Protein AF-A0A7C3SDY1-F1 (afdb_monomer)

Nearest PDB structures (foldseek):
  6p4o-assembly2_D  TM=5.347E-01  e=3.662E+00  Sulfurisphaera tokodaii str. 7
  9fq0-assembly1_D  TM=2.284E-01  e=7.510E-01  Homo sapiens
  4b9q-assembly4_D  TM=3.137E-01  e=2.464E+00  Escherichia coli
  5jbj-assembly1_A  TM=2.190E-01  e=9.227E+00  Gallus gallus

Radius of gyration: 14.3 Å; Cα contacts (8 Å, |Δi|>4): 110; chains: 1; bounding box: 43×29×39 Å

Foldseek 3Di:
DPPVVVLQVVQLVVVQVVQVVVQKDWPDAQDFDPPPDTLDTFGTWIARRPPRDIDGDDTDRDDPPDPCPVPVVVVCDPVNVVSSVVVVVVVVVD

Sequence (94 aa):
MNNI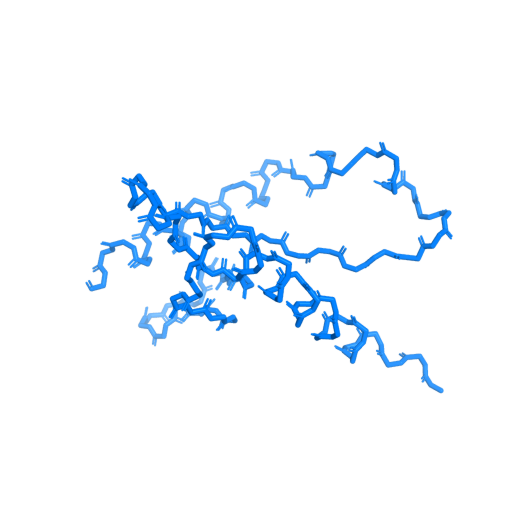SELGKTGEIIAANYLERNGYEILETNFQNKIGYRVGEIDIIAREKRTGEIAFVEVKTRQKGSWDSENPELAITRAKYKKLTRIIERYLHQ

Secondary structure (DSSP, 8-state):
---HHHHHHHHHHHHHHHHHHTTEEEEEEEEE--SSS---EEEEEEEETTT-PEEEE------TT-TTTT-GGGG--HHHHHHHHHHHHHHHT-

Solvent-accessible surface area (backbone atoms only — not comparable to full-atom values): 5731 Å² total; per-residue (Å²): 130,88,57,64,67,60,52,43,52,50,37,46,54,52,51,51,54,51,41,45,77,70,50,31,43,80,76,46,61,67,42,56,62,85,76,81,76,73,64,45,68,39,49,34,34,31,30,36,72,91,81,64,48,78,48,80,40,81,77,79,67,75,62,92,88,44,95,50,71,89,44,67,72,74,74,62,40,75,67,53,49,56,34,46,53,54,38,50,54,53,64,75,71,108

pLDDT: mean 86.93, std 11.52, range [44.03, 98.69]

Structure (mmCIF, N/CA/C/O backbone):
data_AF-A0A7C3SDY1-F1
#
_entry.id   AF-A0A7C3SDY1-F1
#
loop_
_atom_site.group_PDB
_atom_site.id
_atom_site.type_symbol
_atom_site.label_atom_id
_atom_site.label_alt_id
_atom_site.label_comp_id
_atom_site.label_asym_id
_atom_site.label_entity_id
_atom_site.label_seq_id
_atom_site.pdbx_PDB_ins_code
_atom_site.Cartn_x
_atom_site.Cartn_y
_atom_site.Cartn_z
_atom_site.occupancy
_atom_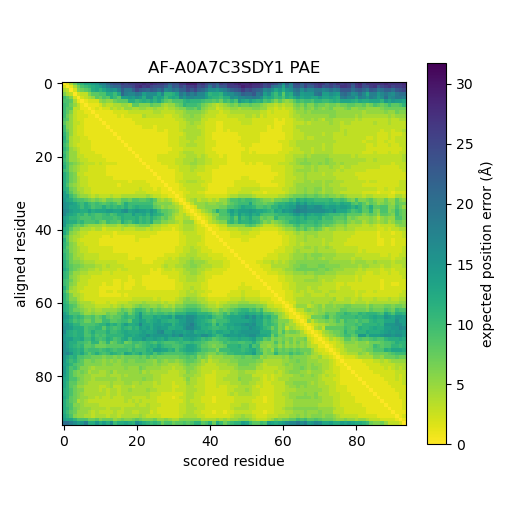site.B_iso_or_equiv
_atom_site.auth_seq_id
_atom_site.auth_comp_id
_atom_site.auth_asym_id
_atom_site.auth_atom_id
_atom_site.pdbx_PDB_model_num
ATOM 1 N N . MET A 1 1 ? 25.597 6.662 -7.385 1.00 44.03 1 MET A N 1
ATOM 2 C CA . MET A 1 1 ? 25.104 5.652 -6.423 1.00 44.03 1 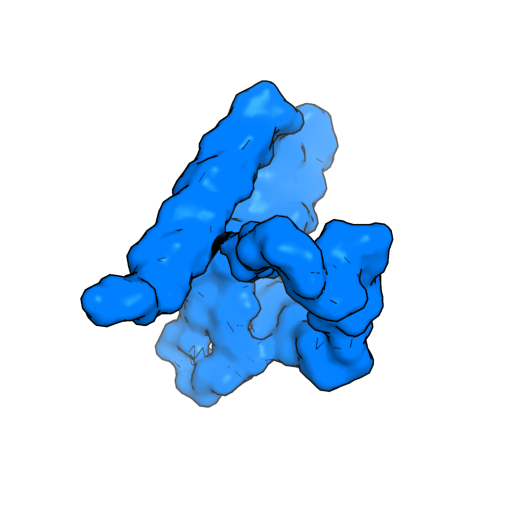MET A CA 1
ATOM 3 C C . MET A 1 1 ? 23.627 5.450 -6.718 1.00 44.03 1 MET A C 1
ATOM 5 O O . MET A 1 1 ? 22.900 6.431 -6.692 1.00 44.03 1 MET A O 1
ATOM 9 N N . ASN A 1 2 ? 23.193 4.243 -7.092 1.00 46.53 2 ASN A N 1
ATOM 10 C CA . ASN A 1 2 ? 21.773 3.978 -7.342 1.00 46.53 2 ASN A CA 1
ATOM 11 C C . ASN A 1 2 ? 21.056 3.906 -5.993 1.00 46.53 2 ASN A C 1
ATOM 13 O O . ASN A 1 2 ? 21.176 2.913 -5.278 1.00 46.53 2 ASN A O 1
ATOM 17 N N . ASN A 1 3 ? 20.357 4.977 -5.626 1.00 58.47 3 ASN A N 1
ATOM 18 C CA . ASN A 1 3 ? 19.637 5.076 -4.363 1.00 58.47 3 ASN A CA 1
ATOM 19 C C . ASN A 1 3 ? 18.307 4.311 -4.472 1.00 58.47 3 ASN A C 1
ATOM 21 O O . ASN A 1 3 ? 17.230 4.882 -4.615 1.00 58.47 3 ASN A O 1
ATOM 25 N N . ILE A 1 4 ? 18.393 2.977 -4.442 1.00 63.22 4 ILE A N 1
ATOM 26 C CA . ILE A 1 4 ? 17.248 2.052 -4.534 1.00 63.22 4 ILE A CA 1
ATOM 27 C C . ILE A 1 4 ? 16.158 2.418 -3.505 1.00 63.22 4 ILE A C 1
ATOM 29 O O . ILE A 1 4 ? 14.970 2.309 -3.795 1.00 63.22 4 ILE A O 1
ATOM 33 N N . SER A 1 5 ? 16.565 2.930 -2.338 1.00 71.69 5 SER A N 1
ATOM 34 C CA . SER A 1 5 ? 15.672 3.424 -1.281 1.00 71.69 5 SER A CA 1
ATOM 35 C C . SER A 1 5 ? 14.856 4.660 -1.691 1.00 71.69 5 SER A C 1
ATOM 37 O O . SER A 1 5 ? 13.656 4.721 -1.431 1.00 71.69 5 SER A O 1
ATOM 39 N N . GLU A 1 6 ? 15.457 5.632 -2.384 1.00 79.69 6 GLU A N 1
ATOM 40 C CA . GLU A 1 6 ? 14.734 6.831 -2.843 1.00 79.69 6 GLU A CA 1
ATOM 41 C C . GLU A 1 6 ? 13.763 6.505 -3.979 1.00 79.69 6 GLU A C 1
ATOM 43 O O . GLU A 1 6 ? 12.664 7.056 -4.043 1.00 79.69 6 GLU A O 1
ATOM 48 N N . LEU A 1 7 ? 14.136 5.558 -4.843 1.00 83.31 7 LEU A N 1
ATOM 49 C CA . LEU A 1 7 ? 13.262 5.055 -5.898 1.00 83.31 7 LEU A CA 1
ATOM 50 C C . LEU A 1 7 ? 12.030 4.326 -5.326 1.00 83.31 7 LEU A C 1
ATOM 52 O O . LEU A 1 7 ? 10.925 4.494 -5.845 1.00 83.31 7 LEU A O 1
ATOM 56 N N . GLY A 1 8 ? 12.201 3.552 -4.247 1.00 84.75 8 GLY A N 1
ATOM 57 C CA . GLY A 1 8 ? 11.097 2.920 -3.512 1.00 84.75 8 GLY A CA 1
ATOM 58 C C . GLY A 1 8 ? 10.116 3.953 -2.957 1.00 84.75 8 GLY A C 1
ATOM 59 O O . GLY A 1 8 ? 8.944 3.949 -3.328 1.00 84.75 8 GLY A O 1
ATOM 60 N N . LYS A 1 9 ? 10.627 4.929 -2.196 1.00 88.50 9 LYS A N 1
ATOM 61 C CA . LYS A 1 9 ? 9.821 6.024 -1.625 1.00 88.50 9 LYS A CA 1
ATOM 62 C C . LYS A 1 9 ? 9.082 6.836 -2.685 1.00 88.50 9 LYS A C 1
ATOM 64 O O . LYS A 1 9 ? 7.927 7.205 -2.503 1.00 88.50 9 LYS A O 1
ATOM 69 N N . THR A 1 10 ? 9.737 7.108 -3.811 1.00 91.81 10 THR A N 1
ATOM 70 C CA . THR A 1 10 ? 9.104 7.813 -4.933 1.00 91.81 10 THR A CA 1
ATOM 71 C C . THR A 1 10 ? 7.933 7.003 -5.492 1.00 91.81 10 THR A C 1
ATOM 73 O O . THR A 1 10 ? 6.879 7.565 -5.780 1.00 91.81 10 THR A O 1
ATOM 76 N N . GLY A 1 11 ? 8.086 5.680 -5.601 1.00 93.31 11 GLY A N 1
ATOM 77 C CA . GLY A 1 11 ? 7.006 4.782 -6.007 1.00 93.31 11 GLY A CA 1
ATOM 78 C C . GLY A 1 11 ? 5.820 4.805 -5.046 1.00 93.31 11 GLY A C 1
ATOM 79 O O . GLY A 1 11 ? 4.684 4.912 -5.501 1.00 93.31 11 GLY A O 1
ATOM 80 N N . GLU A 1 12 ? 6.071 4.777 -3.735 1.00 94.50 12 GLU A N 1
ATOM 81 C CA . GLU A 1 12 ? 5.021 4.886 -2.710 1.00 94.50 12 GLU A CA 1
ATOM 82 C C . GLU A 1 12 ? 4.255 6.209 -2.817 1.00 94.50 12 GLU A C 1
ATOM 84 O O . GLU A 1 12 ? 3.026 6.215 -2.813 1.00 94.50 12 GLU A O 1
ATOM 89 N N . ILE A 1 13 ? 4.961 7.329 -3.003 1.00 95.81 13 ILE A N 1
ATOM 90 C CA . ILE A 1 13 ? 4.339 8.649 -3.188 1.00 95.81 13 ILE A CA 1
ATOM 91 C C . ILE A 1 13 ? 3.463 8.671 -4.447 1.00 95.81 13 ILE A C 1
ATOM 93 O O . ILE A 1 13 ? 2.349 9.194 -4.426 1.00 95.81 13 ILE A O 1
ATOM 97 N N . ILE A 1 14 ? 3.944 8.112 -5.560 1.00 96.50 14 ILE A N 1
ATOM 98 C CA . ILE A 1 14 ? 3.171 8.041 -6.807 1.00 96.50 14 ILE A CA 1
ATOM 99 C C . ILE A 1 14 ? 1.921 7.173 -6.617 1.00 96.50 14 ILE A C 1
ATOM 101 O O . ILE A 1 14 ? 0.838 7.569 -7.048 1.00 96.50 14 ILE A O 1
ATOM 105 N N . ALA A 1 15 ? 2.052 6.024 -5.952 1.00 97.31 15 ALA A N 1
ATOM 106 C CA . ALA A 1 15 ? 0.939 5.123 -5.678 1.00 97.31 15 ALA A CA 1
ATOM 107 C C . ALA A 1 15 ? -0.118 5.773 -4.768 1.00 97.31 15 ALA A C 1
ATOM 109 O O . ALA A 1 15 ? -1.307 5.702 -5.076 1.00 97.31 15 ALA A O 1
ATOM 110 N N . ALA A 1 16 ? 0.300 6.470 -3.708 1.00 97.88 16 ALA A N 1
ATOM 111 C CA . ALA A 1 16 ? -0.605 7.202 -2.822 1.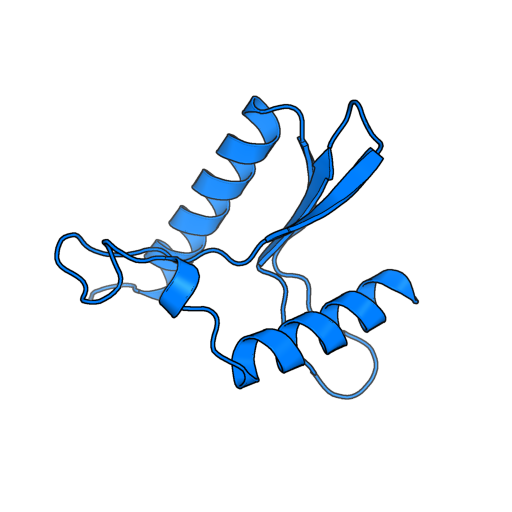00 97.88 16 ALA A CA 1
ATOM 112 C C . ALA A 1 16 ? -1.382 8.286 -3.587 1.00 97.88 16 ALA A C 1
ATOM 114 O O . ALA A 1 16 ? -2.611 8.295 -3.569 1.00 97.88 16 ALA A O 1
ATOM 115 N N . ASN A 1 17 ? -0.679 9.121 -4.360 1.00 98.12 17 ASN A N 1
ATOM 116 C CA . ASN A 1 17 ? -1.307 10.150 -5.195 1.00 98.12 17 ASN A CA 1
ATOM 117 C C . ASN A 1 17 ? -2.291 9.558 -6.216 1.00 98.12 17 ASN A C 1
ATOM 119 O O . ASN A 1 17 ? -3.333 10.149 -6.503 1.00 98.12 17 ASN A O 1
ATOM 123 N N . TYR A 1 18 ? -1.958 8.406 -6.805 1.00 98.19 18 TYR A N 1
ATOM 124 C CA . TYR A 1 18 ? -2.855 7.704 -7.717 1.00 98.19 18 TYR A CA 1
ATOM 125 C C . TYR A 1 18 ? -4.136 7.268 -6.998 1.00 98.19 18 TYR A C 1
ATOM 127 O O . TYR A 1 18 ? -5.225 7.538 -7.500 1.00 98.19 18 TYR A O 1
ATOM 135 N N . LEU A 1 19 ? -4.028 6.652 -5.820 1.00 98.25 19 LEU A N 1
ATOM 136 C CA . LEU A 1 19 ? -5.183 6.222 -5.028 1.00 98.25 19 LEU A CA 1
ATOM 137 C C . LEU A 1 19 ? -6.084 7.409 -4.658 1.00 98.25 19 LEU A C 1
ATOM 139 O O . LEU A 1 19 ? -7.292 7.354 -4.890 1.00 98.25 19 LEU A O 1
ATOM 143 N N . GLU A 1 20 ? -5.513 8.513 -4.174 1.00 98.25 20 GLU A N 1
ATOM 144 C CA . GLU A 1 20 ? -6.281 9.714 -3.814 1.00 98.25 20 GLU A CA 1
ATOM 145 C C . GLU A 1 20 ? -7.077 10.281 -4.993 1.00 98.25 20 GLU A C 1
ATOM 147 O O . GLU A 1 20 ? -8.265 10.593 -4.862 1.00 98.25 20 GLU A O 1
ATOM 152 N N . ARG A 1 21 ? -6.448 10.357 -6.174 1.00 98.38 21 ARG A N 1
ATOM 153 C CA . ARG A 1 21 ? -7.101 10.797 -7.419 1.00 98.38 21 ARG A CA 1
ATOM 154 C C . ARG A 1 21 ? -8.213 9.853 -7.875 1.00 98.38 21 ARG A C 1
ATOM 156 O O . ARG A 1 21 ? -9.120 10.297 -8.570 1.00 98.38 21 ARG A O 1
ATOM 163 N N . ASN A 1 22 ? -8.156 8.584 -7.479 1.00 98.19 22 AS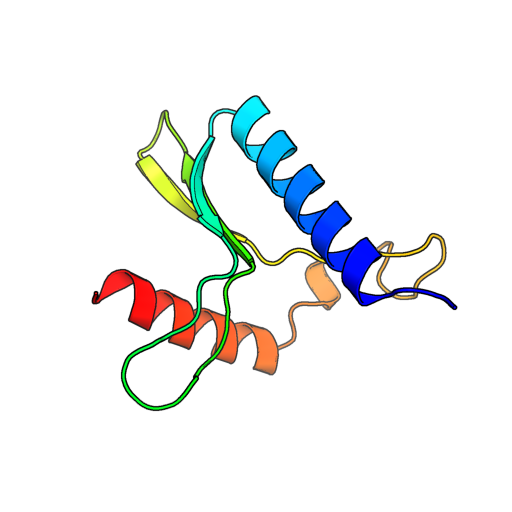N A N 1
ATOM 164 C CA . ASN A 1 22 ? -9.145 7.558 -7.808 1.00 98.19 22 ASN A CA 1
ATOM 165 C C . ASN A 1 22 ? -10.168 7.328 -6.682 1.00 98.19 22 ASN A C 1
ATOM 167 O O . ASN A 1 22 ? -10.797 6.277 -6.620 1.00 98.19 22 ASN A O 1
ATOM 171 N N . GLY A 1 23 ? -10.367 8.312 -5.800 1.00 98.06 23 GLY A N 1
ATOM 172 C CA . GLY A 1 23 ? -11.452 8.274 -4.817 1.00 98.06 23 GLY A CA 1
ATOM 173 C C . GLY A 1 23 ? -11.126 7.506 -3.540 1.00 98.06 23 GLY A C 1
ATOM 174 O O . GLY A 1 23 ? -12.036 7.211 -2.767 1.00 98.06 23 GLY A O 1
ATOM 175 N N . TYR A 1 24 ? -9.850 7.232 -3.278 1.00 98.69 24 TYR A N 1
ATOM 176 C CA . TYR A 1 24 ? -9.413 6.714 -1.989 1.00 98.69 24 TYR A CA 1
ATOM 177 C C . TYR A 1 24 ? -9.018 7.849 -1.035 1.00 98.69 24 TYR A C 1
ATOM 179 O O . TYR A 1 24 ? -8.723 8.980 -1.429 1.00 98.69 24 TYR A O 1
ATOM 187 N N . GLU A 1 25 ? -9.049 7.548 0.251 1.00 98.44 25 GLU A N 1
ATOM 188 C CA . GLU A 1 25 ? -8.465 8.325 1.337 1.00 98.44 25 GLU A CA 1
ATOM 189 C C . GLU A 1 25 ? -7.301 7.527 1.913 1.00 98.44 25 GLU A C 1
ATOM 191 O O . GLU A 1 25 ? -7.479 6.365 2.277 1.00 98.44 25 GLU A O 1
ATOM 196 N N . ILE A 1 26 ? -6.115 8.125 1.990 1.00 98.31 26 ILE A N 1
ATOM 197 C CA . ILE A 1 26 ? -4.963 7.470 2.608 1.00 98.31 26 ILE A CA 1
ATOM 198 C C . ILE A 1 26 ? -5.135 7.530 4.125 1.00 98.31 26 ILE A C 1
ATOM 200 O O . ILE A 1 26 ? -5.183 8.613 4.701 1.00 98.31 26 ILE A O 1
ATOM 204 N N . LEU A 1 27 ? -5.237 6.364 4.760 1.00 97.62 27 LEU A N 1
ATOM 205 C CA . LEU A 1 27 ? -5.360 6.243 6.212 1.00 97.62 27 LEU A CA 1
ATOM 206 C C . LEU A 1 27 ? -3.984 6.226 6.876 1.00 97.62 27 LEU A C 1
ATOM 208 O O . LEU A 1 27 ? -3.771 6.883 7.890 1.00 97.62 27 LEU A O 1
ATOM 212 N N . GLU A 1 28 ? -3.050 5.466 6.303 1.00 96.25 28 GLU A N 1
ATOM 213 C CA . GLU A 1 28 ? -1.696 5.326 6.830 1.00 96.25 28 GLU A CA 1
ATOM 214 C C . GLU A 1 28 ? -0.727 4.901 5.722 1.00 96.25 28 GLU A C 1
ATOM 216 O O . GLU A 1 28 ? -1.117 4.259 4.744 1.00 96.25 28 GLU A O 1
ATOM 221 N N . THR A 1 29 ? 0.549 5.249 5.870 1.00 95.88 29 THR A N 1
ATOM 222 C CA . THR A 1 29 ? 1.633 4.774 5.002 1.00 95.88 29 THR A CA 1
ATOM 223 C C . THR A 1 29 ? 2.776 4.237 5.846 1.00 95.88 29 THR A C 1
ATOM 225 O O . THR A 1 29 ? 2.955 4.649 6.994 1.00 95.88 29 THR A O 1
ATOM 228 N N . ASN A 1 30 ? 3.559 3.317 5.279 1.00 92.62 30 ASN A N 1
ATOM 229 C CA . ASN A 1 30 ? 4.685 2.679 5.959 1.00 92.62 30 ASN A CA 1
ATOM 230 C C . ASN A 1 30 ? 4.287 2.076 7.324 1.00 92.62 30 ASN A C 1
ATOM 232 O O . ASN A 1 30 ? 5.042 2.156 8.301 1.00 92.62 30 ASN A O 1
ATOM 236 N N . PHE A 1 31 ? 3.091 1.479 7.401 1.00 93.12 31 PHE A N 1
ATOM 237 C CA . PHE A 1 31 ? 2.573 0.906 8.637 1.00 93.12 31 PHE A CA 1
ATOM 238 C C . PHE A 1 31 ? 3.463 -0.244 9.086 1.00 93.12 31 PHE A C 1
ATOM 240 O O . PHE A 1 31 ? 3.750 -1.177 8.335 1.00 93.12 31 PHE A O 1
ATOM 247 N N . GLN A 1 32 ? 3.861 -0.202 10.350 1.00 90.00 32 GLN A N 1
ATOM 248 C CA . GLN A 1 32 ? 4.594 -1.267 11.009 1.00 90.00 32 GLN A CA 1
ATOM 249 C C . GLN A 1 32 ? 3.944 -1.506 12.363 1.00 90.00 32 GLN A C 1
ATOM 251 O O . GLN A 1 32 ? 3.636 -0.570 13.098 1.00 90.00 32 GLN A O 1
ATOM 256 N N . ASN A 1 33 ? 3.788 -2.777 12.718 1.00 81.38 33 ASN A N 1
ATOM 257 C CA . ASN A 1 33 ? 3.418 -3.172 14.068 1.00 81.38 33 ASN A CA 1
ATOM 258 C C . ASN A 1 33 ? 4.448 -2.580 15.062 1.00 81.38 33 ASN A C 1
ATOM 260 O O . ASN A 1 33 ? 5.645 -2.839 14.943 1.00 81.38 33 ASN A O 1
ATOM 264 N N . LYS A 1 34 ? 3.977 -1.762 16.015 1.00 76.06 34 LYS A N 1
ATOM 265 C CA . LYS A 1 34 ? 4.817 -1.136 17.061 1.00 76.06 34 LYS A CA 1
ATOM 266 C C . LYS A 1 34 ? 4.744 -1.854 18.411 1.00 76.06 34 LYS A C 1
ATOM 268 O O . LYS A 1 34 ? 5.522 -1.550 19.309 1.00 76.06 34 LYS A O 1
ATOM 273 N N . ILE A 1 35 ? 3.810 -2.794 18.562 1.00 72.62 35 ILE A N 1
ATOM 274 C CA . ILE A 1 35 ? 3.565 -3.528 19.807 1.00 72.62 35 ILE A CA 1
ATOM 275 C C . ILE A 1 35 ? 4.006 -4.984 19.625 1.00 72.62 35 ILE A C 1
ATOM 277 O O . ILE A 1 35 ? 3.429 -5.727 18.830 1.00 72.62 35 ILE A O 1
ATOM 281 N N . GLY A 1 36 ? 5.013 -5.410 20.387 1.00 74.81 36 GLY A N 1
ATOM 282 C CA . GLY A 1 36 ? 5.568 -6.763 20.306 1.00 74.81 36 GLY A CA 1
ATOM 283 C C . GLY A 1 36 ? 6.575 -6.937 19.163 1.00 74.81 36 GLY A C 1
ATOM 284 O O . GLY A 1 36 ? 7.347 -6.032 18.862 1.00 74.81 36 GLY A O 1
ATOM 285 N N . TYR A 1 37 ? 6.622 -8.132 18.565 1.00 76.62 37 TYR A N 1
ATOM 286 C CA . TYR A 1 37 ? 7.603 -8.466 17.525 1.00 76.62 37 TYR A CA 1
ATOM 287 C C . TYR A 1 37 ? 7.138 -8.000 16.140 1.00 76.62 37 TYR A C 1
ATOM 289 O O . TYR A 1 37 ? 6.009 -8.302 15.749 1.00 76.62 37 TYR A O 1
ATOM 297 N N . ARG A 1 38 ? 8.023 -7.362 15.357 1.00 78.44 38 ARG A N 1
ATOM 298 C CA . ARG A 1 38 ? 7.708 -6.896 13.995 1.00 78.44 38 ARG A CA 1
ATOM 299 C C . ARG A 1 38 ? 7.347 -8.079 13.093 1.00 78.44 38 ARG A C 1
ATOM 301 O O . ARG A 1 38 ? 8.202 -8.873 12.707 1.00 78.44 38 ARG A O 1
ATOM 308 N N . VAL A 1 39 ? 6.065 -8.186 12.745 1.00 81.69 39 VAL A N 1
ATOM 309 C CA . VAL A 1 39 ? 5.534 -9.262 11.883 1.00 81.69 39 VAL A CA 1
ATOM 310 C C . VAL A 1 39 ? 5.517 -8.897 10.400 1.00 81.69 39 VAL A C 1
ATOM 312 O O . VAL A 1 39 ? 5.442 -9.783 9.550 1.00 81.69 39 VAL A O 1
ATOM 315 N N . GLY A 1 40 ? 5.624 -7.608 10.077 1.00 85.12 40 GLY A N 1
ATOM 316 C CA . GLY A 1 40 ? 5.657 -7.115 8.710 1.00 85.12 40 GLY A CA 1
ATOM 317 C C . GLY A 1 40 ? 5.462 -5.612 8.612 1.00 85.12 40 GLY A C 1
ATOM 318 O O . GLY A 1 40 ? 5.581 -4.904 9.611 1.00 85.12 40 GLY A O 1
ATOM 319 N N . GLU A 1 41 ? 5.203 -5.165 7.390 1.00 90.44 41 GLU A N 1
ATOM 320 C CA . GLU A 1 41 ? 4.885 -3.781 7.055 1.00 90.44 41 GLU A CA 1
ATOM 321 C C . GLU A 1 41 ? 3.820 -3.754 5.960 1.00 90.44 41 GLU A C 1
ATOM 323 O O . GLU A 1 41 ? 3.640 -4.759 5.265 1.00 90.44 41 GLU A O 1
ATOM 328 N N . ILE A 1 42 ? 3.101 -2.639 5.863 1.00 93.50 42 ILE A N 1
ATOM 329 C CA . ILE A 1 42 ? 2.158 -2.347 4.783 1.00 93.50 42 ILE A CA 1
ATOM 330 C C . ILE A 1 42 ? 2.510 -0.964 4.243 1.00 93.50 42 ILE A C 1
ATOM 332 O O . ILE A 1 42 ? 2.554 -0.002 5.012 1.00 93.50 42 ILE A O 1
ATOM 336 N N . ASP A 1 43 ? 2.760 -0.866 2.940 1.00 94.62 43 ASP A N 1
ATOM 337 C CA . ASP A 1 43 ? 3.259 0.372 2.336 1.00 94.62 43 ASP A CA 1
ATOM 338 C C . ASP A 1 43 ? 2.194 1.470 2.366 1.00 94.62 43 ASP A C 1
ATOM 340 O O . ASP A 1 43 ? 2.479 2.601 2.761 1.00 94.62 43 ASP A O 1
ATOM 344 N N . ILE A 1 44 ? 0.952 1.140 1.993 1.00 97.38 44 ILE A N 1
ATOM 345 C CA . ILE A 1 44 ? -0.180 2.074 2.005 1.00 97.38 44 ILE A CA 1
ATOM 346 C C . ILE A 1 44 ? -1.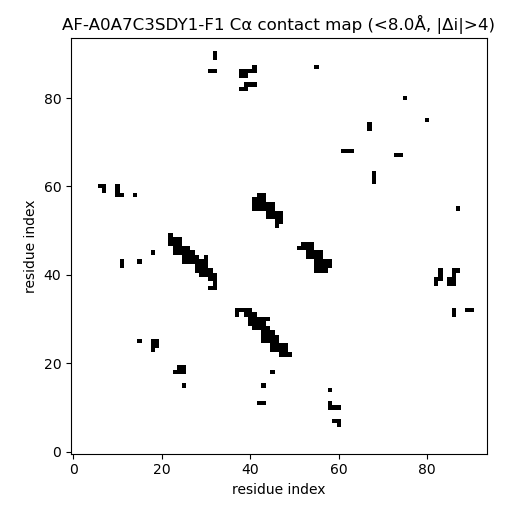444 1.363 2.497 1.00 97.38 44 ILE A C 1
ATOM 348 O O . ILE A 1 44 ? -1.775 0.262 2.053 1.00 97.38 44 ILE A O 1
ATOM 352 N N . ILE A 1 45 ? -2.183 2.022 3.384 1.00 97.81 45 ILE A N 1
ATOM 353 C CA . ILE A 1 45 ? -3.521 1.630 3.825 1.00 97.81 45 ILE A CA 1
ATOM 354 C C . ILE A 1 45 ? -4.475 2.740 3.408 1.00 97.81 45 ILE A C 1
ATOM 356 O O . ILE A 1 45 ? -4.268 3.904 3.756 1.00 97.81 45 ILE A O 1
ATOM 360 N N . ALA A 1 46 ? -5.509 2.396 2.649 1.00 98.38 46 ALA A N 1
ATOM 361 C CA . ALA A 1 46 ? -6.426 3.374 2.083 1.00 98.38 46 ALA A CA 1
ATOM 362 C C . ALA A 1 46 ? -7.883 2.930 2.210 1.00 98.38 46 ALA A C 1
ATOM 364 O O . ALA A 1 46 ? -8.178 1.740 2.182 1.00 98.38 46 ALA A O 1
ATOM 365 N N . ARG A 1 47 ? -8.801 3.888 2.314 1.00 98.50 47 ARG A N 1
ATOM 366 C CA . ARG A 1 47 ? -10.247 3.656 2.329 1.00 98.50 47 ARG A CA 1
ATOM 367 C C . ARG A 1 47 ? -10.870 4.154 1.037 1.00 98.50 47 ARG A C 1
ATOM 369 O O . ARG A 1 47 ? -10.685 5.315 0.684 1.00 98.50 47 ARG A O 1
ATOM 376 N N . GLU A 1 48 ? -11.623 3.312 0.342 1.00 98.31 48 GLU A N 1
ATOM 377 C CA . GLU A 1 48 ? -12.417 3.750 -0.808 1.00 98.31 48 GLU A CA 1
ATOM 378 C C . GLU A 1 48 ? -13.609 4.578 -0.295 1.00 98.31 48 GLU A C 1
ATOM 380 O O . GLU A 1 48 ? -14.356 4.146 0.586 1.00 98.31 48 GLU A O 1
ATOM 385 N N . LYS A 1 49 ? -13.761 5.816 -0.786 1.00 98.00 49 LYS A N 1
ATOM 386 C CA . LYS A 1 49 ? -14.683 6.802 -0.190 1.00 98.00 49 LYS A CA 1
ATOM 387 C C . LYS A 1 49 ? -16.168 6.489 -0.397 1.00 98.00 49 LYS A C 1
ATOM 389 O O . LYS A 1 49 ? -16.995 7.016 0.340 1.00 98.00 49 LYS A O 1
ATOM 394 N N . ARG A 1 50 ? -16.530 5.689 -1.401 1.00 96.88 50 ARG A N 1
ATOM 395 C CA . ARG A 1 50 ? -17.924 5.408 -1.787 1.00 96.88 50 ARG A CA 1
ATOM 396 C C . ARG A 1 50 ? -18.501 4.194 -1.055 1.00 96.88 50 ARG A C 1
ATOM 398 O O . ARG A 1 50 ? -19.689 4.163 -0.764 1.00 96.88 50 ARG A O 1
ATOM 405 N N . THR A 1 51 ? -17.674 3.192 -0.804 1.00 97.75 51 THR A N 1
ATOM 406 C CA . THR A 1 51 ? -18.004 1.877 -0.243 1.00 97.75 51 THR A CA 1
ATOM 407 C C . THR A 1 51 ? -17.550 1.758 1.207 1.00 97.75 51 THR A C 1
ATOM 409 O O . THR A 1 51 ? -18.147 1.006 1.971 1.00 97.75 51 THR A O 1
ATOM 412 N N . GLY A 1 52 ? -16.515 2.507 1.600 1.00 96.75 52 GLY A N 1
ATOM 413 C CA . GLY A 1 52 ? -15.873 2.388 2.905 1.00 96.75 52 GLY A CA 1
ATOM 414 C C . GLY A 1 52 ? -14.907 1.204 3.017 1.00 96.75 52 GLY A C 1
ATOM 415 O O . GLY A 1 52 ? -14.383 0.967 4.104 1.00 96.75 52 GLY A O 1
ATOM 416 N N . GLU A 1 53 ? -14.652 0.468 1.930 1.00 97.19 53 GLU A N 1
ATOM 417 C CA . GLU A 1 53 ? -13.730 -0.670 1.924 1.00 97.19 53 GLU A CA 1
ATOM 418 C C . GLU A 1 53 ? -12.289 -0.233 2.212 1.00 97.19 53 GLU A C 1
ATOM 420 O O . GLU A 1 53 ? -11.830 0.806 1.731 1.00 97.19 53 GLU A O 1
ATOM 425 N N . ILE A 1 54 ? -11.559 -1.048 2.980 1.00 97.19 54 ILE A N 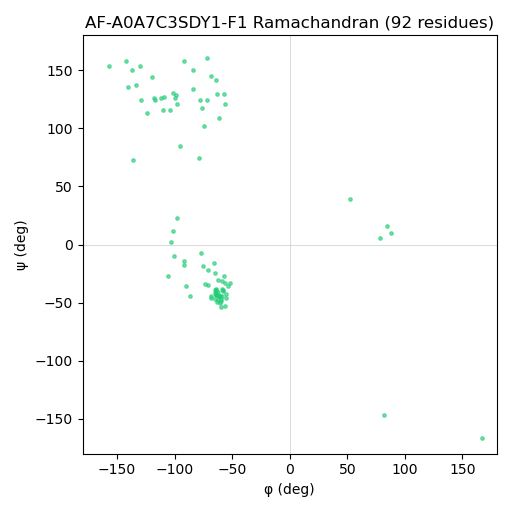1
ATOM 426 C CA . ILE A 1 54 ? -10.149 -0.810 3.307 1.00 97.19 54 ILE A CA 1
ATOM 427 C C . ILE A 1 54 ? -9.267 -1.640 2.374 1.00 97.19 54 ILE A C 1
ATOM 429 O O . ILE A 1 54 ? -9.330 -2.869 2.361 1.00 97.19 54 ILE A O 1
ATOM 433 N N . ALA A 1 55 ? -8.409 -0.957 1.624 1.00 96.94 55 ALA A N 1
ATOM 434 C CA . ALA A 1 55 ? -7.387 -1.539 0.775 1.00 96.94 55 ALA A CA 1
ATOM 435 C C . ALA A 1 55 ? -6.023 -1.512 1.478 1.00 96.94 55 ALA A C 1
ATOM 437 O O . ALA A 1 55 ? -5.551 -0.463 1.920 1.00 96.94 55 ALA A O 1
ATOM 438 N N . PHE A 1 56 ? -5.371 -2.673 1.523 1.00 95.88 56 PHE A N 1
ATOM 439 C CA . PHE A 1 56 ? -3.988 -2.830 1.969 1.00 95.88 56 PHE A CA 1
ATOM 440 C C . PHE A 1 56 ? -3.106 -3.026 0.742 1.00 95.88 56 PHE A C 1
ATOM 442 O O . PHE A 1 56 ? -3.270 -3.999 0.003 1.00 95.88 56 PHE A O 1
ATOM 449 N N . VAL A 1 57 ? -2.198 -2.085 0.503 1.00 94.88 57 VAL A N 1
ATOM 450 C CA . VAL A 1 57 ? -1.476 -1.967 -0.762 1.00 94.88 57 VAL A CA 1
ATOM 451 C C . VAL A 1 57 ? 0.016 -2.156 -0.524 1.00 94.88 57 VAL A C 1
ATOM 453 O O . VAL A 1 57 ? 0.626 -1.472 0.295 1.00 94.88 57 VAL A O 1
ATOM 456 N N . GLU A 1 58 ? 0.591 -3.089 -1.277 1.00 91.31 58 GLU A N 1
ATOM 457 C CA . GLU A 1 58 ? 2.033 -3.294 -1.402 1.00 91.31 58 GLU A CA 1
ATOM 458 C C . GLU A 1 58 ? 2.505 -2.642 -2.708 1.00 91.31 58 GLU A C 1
ATOM 460 O O . GLU A 1 58 ? 2.004 -2.965 -3.790 1.00 91.31 58 GLU A O 1
ATOM 465 N N . VAL A 1 59 ? 3.498 -1.765 -2.625 1.00 91.75 59 VAL A N 1
ATOM 466 C CA . VAL A 1 59 ? 4.058 -1.025 -3.753 1.00 91.75 59 VAL A CA 1
ATOM 467 C C . VAL A 1 59 ? 5.373 -1.667 -4.189 1.00 91.75 59 VAL A C 1
ATOM 469 O O . VAL A 1 59 ? 6.276 -1.920 -3.398 1.00 91.75 59 VAL A O 1
ATOM 472 N N . LYS A 1 60 ? 5.521 -1.918 -5.493 1.00 87.31 60 LYS A N 1
ATOM 473 C CA . LYS A 1 60 ? 6.808 -2.308 -6.086 1.00 87.31 60 LYS A CA 1
ATOM 474 C C . LYS A 1 60 ? 7.189 -1.366 -7.208 1.00 87.31 60 LYS A C 1
ATOM 476 O O . LYS A 1 60 ? 6.591 -1.399 -8.281 1.00 87.31 60 LYS A O 1
ATOM 481 N N . THR A 1 61 ? 8.253 -0.601 -6.994 1.00 87.56 61 THR A N 1
ATOM 482 C CA . THR A 1 61 ? 8.891 0.153 -8.073 1.00 87.56 61 THR A CA 1
ATOM 483 C C . THR A 1 61 ? 9.751 -0.785 -8.911 1.00 87.56 61 THR A C 1
ATOM 485 O O . THR A 1 61 ? 10.644 -1.457 -8.392 1.00 87.56 61 THR A O 1
ATOM 488 N N . ARG A 1 62 ? 9.498 -0.830 -10.219 1.00 82.75 62 ARG A N 1
ATOM 489 C CA . ARG A 1 62 ? 10.214 -1.692 -11.164 1.00 82.75 62 ARG A CA 1
ATOM 490 C C . ARG A 1 62 ? 10.912 -0.869 -12.232 1.00 82.75 62 ARG A C 1
ATOM 492 O O . ARG A 1 62 ? 10.384 0.134 -12.704 1.00 82.75 62 ARG A O 1
ATOM 499 N N . GLN A 1 63 ? 12.087 -1.332 -12.644 1.00 80.69 63 GLN A N 1
ATOM 500 C CA . GLN A 1 63 ? 12.729 -0.839 -13.859 1.00 80.69 63 GLN A CA 1
ATOM 501 C C . GLN A 1 63 ? 12.181 -1.591 -15.073 1.00 80.69 63 GLN A C 1
ATOM 503 O O . GLN A 1 63 ? 11.793 -2.763 -14.979 1.00 80.69 63 GLN A O 1
ATOM 508 N N . LYS A 1 64 ? 12.161 -0.913 -16.221 1.00 79.38 64 LYS A N 1
ATOM 509 C CA . LYS A 1 64 ? 11.755 -1.502 -17.498 1.00 79.38 64 LYS A CA 1
ATOM 510 C C . LYS A 1 64 ? 12.636 -2.721 -17.815 1.00 79.38 64 LYS A C 1
ATOM 512 O O . LYS A 1 64 ? 13.856 -2.615 -17.745 1.00 79.38 64 LYS A O 1
ATOM 517 N N . GLY A 1 65 ? 12.018 -3.857 -18.154 1.00 76.25 65 GLY A N 1
ATOM 518 C CA . GLY A 1 65 ? 12.720 -5.113 -18.461 1.00 76.25 65 GLY A CA 1
ATOM 519 C C . GLY A 1 65 ? 13.007 -6.023 -17.258 1.00 76.25 65 GLY A C 1
ATOM 520 O O . GLY A 1 65 ? 13.742 -6.996 -17.394 1.00 76.25 65 GLY A O 1
ATOM 521 N N . SER A 1 66 ? 12.449 -5.732 -16.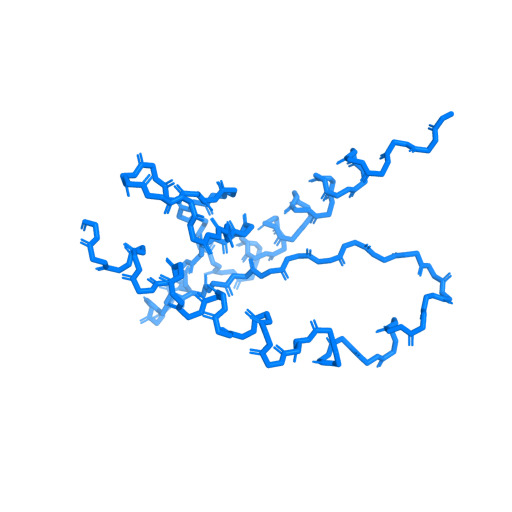077 1.00 75.00 66 SER A N 1
ATOM 522 C CA . SER A 1 66 ? 12.491 -6.664 -14.937 1.00 75.00 66 SER A CA 1
ATOM 523 C C . SER A 1 66 ? 11.633 -7.909 -15.200 1.00 75.00 66 SER A C 1
ATOM 525 O O . SER A 1 66 ? 10.587 -7.823 -15.842 1.00 75.00 66 SER A O 1
ATOM 527 N N . TRP A 1 67 ? 12.072 -9.068 -14.699 1.00 72.31 67 TRP A N 1
ATOM 528 C CA . TRP A 1 67 ? 11.472 -10.385 -14.981 1.00 72.31 67 TRP A CA 1
ATOM 529 C C . TRP A 1 67 ? 9.982 -10.497 -14.621 1.00 72.31 67 TRP A C 1
ATOM 531 O O . TRP A 1 67 ? 9.260 -11.289 -15.214 1.00 72.31 67 TRP A O 1
ATOM 541 N N . ASP A 1 68 ? 9.521 -9.709 -13.653 1.00 67.75 68 ASP A N 1
ATOM 542 C CA . ASP A 1 68 ? 8.146 -9.689 -13.163 1.00 67.75 68 ASP A CA 1
ATOM 543 C C . ASP A 1 68 ? 7.345 -8.485 -13.679 1.00 67.75 68 ASP A C 1
ATOM 545 O O . ASP A 1 68 ? 6.181 -8.332 -13.307 1.00 67.75 68 ASP A O 1
ATOM 549 N N . SER A 1 69 ? 7.935 -7.631 -14.528 1.00 70.38 69 SER A N 1
ATOM 550 C CA . SER A 1 69 ? 7.293 -6.404 -15.028 1.00 70.38 69 SER A CA 1
ATOM 551 C C . SER A 1 69 ? 5.988 -6.656 -15.785 1.00 70.38 69 SER A C 1
ATOM 553 O O . SER A 1 69 ? 5.080 -5.836 -15.678 1.00 70.38 69 SER A O 1
ATOM 555 N N . GLU A 1 70 ? 5.869 -7.798 -16.461 1.00 69.06 70 GLU A N 1
ATOM 556 C CA . GLU A 1 70 ? 4.686 -8.188 -17.241 1.00 69.06 70 GLU A CA 1
ATOM 557 C C . GLU A 1 70 ? 3.662 -9.010 -16.439 1.00 69.06 70 GLU A C 1
ATOM 559 O O . GLU A 1 70 ? 2.524 -9.135 -16.872 1.00 69.06 70 GLU A O 1
ATOM 564 N N . ASN A 1 71 ? 4.034 -9.528 -15.261 1.00 75.25 71 ASN A N 1
ATOM 565 C CA . ASN A 1 71 ? 3.173 -10.376 -14.422 1.00 75.25 71 ASN A CA 1
ATOM 566 C C . ASN A 1 71 ? 3.267 -9.951 -12.939 1.00 75.25 71 ASN A C 1
ATOM 568 O O . ASN A 1 71 ? 3.930 -10.616 -12.129 1.00 75.25 71 ASN A O 1
ATOM 572 N N . PRO A 1 72 ? 2.678 -8.801 -12.557 1.00 72.06 72 PRO A N 1
ATOM 573 C CA . PRO A 1 72 ? 2.741 -8.269 -11.194 1.00 72.06 72 PRO A CA 1
ATOM 574 C C . PRO A 1 72 ? 2.234 -9.232 -10.111 1.00 72.06 72 PRO A C 1
ATOM 576 O O . PRO A 1 72 ? 2.794 -9.262 -9.015 1.00 72.06 72 PRO A O 1
ATOM 579 N N . GLU A 1 73 ? 1.246 -10.060 -10.423 1.00 75.69 73 GLU A N 1
ATOM 580 C CA . GLU A 1 73 ? 0.653 -11.064 -9.543 1.00 75.69 73 GLU A CA 1
ATOM 581 C C . GLU A 1 73 ? 1.648 -12.144 -9.090 1.00 75.69 73 GLU A C 1
ATOM 583 O O . GLU A 1 73 ? 1.571 -12.610 -7.951 1.00 75.69 73 GLU A O 1
ATOM 588 N N . LEU A 1 74 ? 2.653 -12.478 -9.912 1.00 72.31 74 LEU A N 1
ATOM 589 C CA . LEU A 1 74 ? 3.692 -13.456 -9.555 1.00 72.31 74 LEU A CA 1
ATOM 590 C C . LEU A 1 74 ? 4.574 -12.973 -8.396 1.00 72.31 74 LEU A C 1
ATOM 592 O O . LEU A 1 74 ? 5.256 -13.770 -7.747 1.00 72.31 74 LEU A O 1
ATOM 596 N N . ALA A 1 75 ? 4.539 -11.675 -8.087 1.00 73.44 75 ALA A N 1
ATOM 597 C CA . ALA A 1 75 ? 5.272 -11.101 -6.970 1.00 73.44 75 ALA A C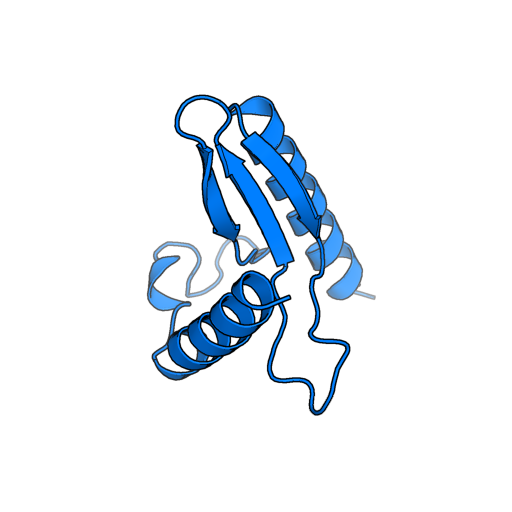A 1
ATOM 598 C C . ALA A 1 75 ? 4.622 -11.376 -5.600 1.00 73.44 75 ALA A C 1
ATOM 600 O O . ALA A 1 75 ? 5.233 -11.060 -4.569 1.00 73.44 75 ALA A O 1
ATOM 601 N N . ILE A 1 76 ? 3.414 -11.954 -5.562 1.00 79.56 76 ILE A N 1
ATOM 602 C CA . ILE A 1 76 ? 2.739 -12.401 -4.338 1.00 79.56 76 ILE A CA 1
ATOM 603 C C . ILE A 1 76 ? 3.009 -13.893 -4.128 1.00 79.56 76 ILE A C 1
ATOM 605 O O . ILE A 1 76 ? 2.233 -14.776 -4.483 1.00 79.56 76 ILE A O 1
ATOM 609 N N . THR A 1 77 ? 4.144 -14.190 -3.501 1.00 86.00 77 THR A N 1
ATOM 610 C CA . THR A 1 77 ? 4.458 -15.558 -3.075 1.00 86.00 77 THR A CA 1
ATOM 611 C C . THR A 1 77 ? 3.593 -15.969 -1.880 1.00 86.00 77 THR A C 1
ATOM 613 O O . THR A 1 77 ? 3.127 -15.126 -1.110 1.00 86.00 77 THR A O 1
ATOM 616 N N . ARG A 1 78 ? 3.456 -17.279 -1.627 1.00 86.94 78 ARG A N 1
ATOM 617 C CA . ARG A 1 78 ? 2.776 -17.796 -0.418 1.00 86.94 78 ARG A CA 1
ATOM 618 C C . ARG A 1 78 ? 3.344 -17.214 0.881 1.00 86.94 78 ARG A C 1
ATOM 620 O O . ARG A 1 78 ? 2.602 -16.992 1.833 1.00 86.94 78 ARG A O 1
ATOM 627 N N . ALA A 1 79 ? 4.655 -16.977 0.930 1.00 86.69 79 ALA A N 1
ATOM 628 C CA . ALA A 1 79 ? 5.308 -16.371 2.086 1.00 86.69 79 ALA A CA 1
ATOM 629 C C . ALA A 1 79 ? 4.907 -14.896 2.255 1.00 86.69 79 ALA A C 1
ATOM 631 O O . ALA A 1 79 ? 4.577 -14.481 3.366 1.00 86.69 79 ALA A O 1
ATOM 632 N N . LYS A 1 80 ? 4.878 -14.126 1.157 1.00 83.31 80 LYS A N 1
ATOM 633 C CA . LYS A 1 80 ? 4.435 -12.725 1.167 1.00 83.31 80 LYS A CA 1
ATOM 634 C C . LYS A 1 80 ? 2.959 -12.615 1.551 1.00 83.31 80 LYS A C 1
ATOM 636 O O . LYS A 1 80 ? 2.637 -11.815 2.420 1.00 83.31 80 LYS A O 1
ATOM 641 N N . TYR A 1 81 ? 2.106 -13.489 1.018 1.00 87.94 81 TYR A N 1
ATOM 642 C CA . TYR A 1 81 ? 0.696 -13.564 1.398 1.00 87.94 81 TYR A CA 1
ATOM 643 C C . TYR A 1 81 ? 0.521 -13.787 2.908 1.00 87.94 81 TYR A C 1
ATOM 645 O O . TYR A 1 81 ? -0.109 -12.980 3.578 1.00 87.94 81 TYR A O 1
ATOM 653 N N . LYS A 1 82 ? 1.173 -14.813 3.481 1.00 89.25 82 LYS A N 1
ATOM 654 C CA . LYS A 1 82 ? 1.116 -15.079 4.932 1.00 89.25 82 LYS A CA 1
ATOM 655 C C . LYS A 1 82 ? 1.599 -13.897 5.778 1.00 89.25 82 LYS A C 1
ATOM 657 O O . LYS A 1 82 ? 1.045 -13.645 6.846 1.00 89.25 82 LYS A O 1
ATOM 662 N N . LYS A 1 83 ? 2.652 -13.201 5.337 1.00 88.31 83 LYS A N 1
ATOM 663 C CA . LYS A 1 83 ? 3.180 -12.016 6.028 1.00 88.31 83 LYS A CA 1
ATOM 664 C C . LYS A 1 83 ? 2.157 -10.877 6.010 1.00 88.31 83 LYS A C 1
ATOM 666 O O . LYS A 1 83 ? 1.888 -10.318 7.069 1.00 88.31 83 LYS A O 1
ATOM 671 N N . LEU A 1 84 ? 1.566 -10.598 4.844 1.00 89.38 84 LEU A N 1
ATOM 672 C CA . LEU A 1 84 ? 0.529 -9.580 4.662 1.00 89.38 84 LEU A CA 1
ATOM 673 C C . LEU A 1 84 ? -0.700 -9.870 5.526 1.00 89.38 84 LEU A C 1
ATOM 675 O O . LEU A 1 84 ? -1.111 -9.002 6.285 1.00 89.38 84 LEU A O 1
ATOM 679 N N . THR A 1 85 ? -1.223 -11.100 5.515 1.00 90.19 85 THR A N 1
ATOM 680 C CA . THR A 1 85 ? -2.384 -11.470 6.345 1.00 90.19 85 THR A CA 1
ATOM 681 C C . THR A 1 85 ? -2.140 -11.169 7.823 1.00 90.19 85 THR A C 1
ATOM 683 O O . THR A 1 85 ? -2.962 -10.524 8.462 1.00 90.19 85 THR A O 1
ATOM 686 N N . ARG A 1 86 ? -0.970 -11.542 8.356 1.00 90.56 86 ARG A N 1
ATOM 687 C CA . ARG A 1 86 ? -0.640 -11.306 9.770 1.00 90.56 86 ARG A CA 1
ATOM 688 C C . ARG A 1 86 ? -0.557 -9.825 10.129 1.00 90.56 86 ARG A C 1
ATOM 690 O O . ARG A 1 86 ? -0.979 -9.446 11.217 1.00 90.56 86 ARG A O 1
ATOM 697 N N . ILE A 1 87 ? 0.046 -8.994 9.275 1.00 91.50 87 ILE A N 1
ATOM 698 C CA . ILE A 1 87 ? 0.161 -7.556 9.562 1.00 91.50 87 ILE A CA 1
ATOM 699 C C . ILE A 1 87 ? -1.188 -6.843 9.387 1.00 91.50 87 ILE A C 1
ATOM 701 O O . ILE A 1 87 ? -1.497 -5.962 10.183 1.00 91.50 87 ILE A O 1
ATOM 705 N N . ILE A 1 88 ? -2.019 -7.284 8.437 1.00 92.81 88 ILE A N 1
ATOM 706 C CA . ILE A 1 88 ? -3.394 -6.801 8.243 1.00 92.81 88 ILE A CA 1
ATOM 707 C C . ILE A 1 88 ? -4.257 -7.124 9.464 1.00 92.81 88 ILE A C 1
ATOM 709 O O . ILE A 1 88 ? -4.893 -6.232 10.012 1.00 92.81 88 ILE A O 1
ATOM 713 N N . GLU A 1 89 ? -4.232 -8.368 9.948 1.00 91.50 89 GLU A N 1
ATOM 714 C CA . GLU A 1 89 ? -4.933 -8.753 11.180 1.00 91.50 89 GLU A CA 1
ATOM 715 C C . GLU A 1 89 ? -4.503 -7.871 12.353 1.00 91.50 89 GLU A C 1
ATOM 717 O O . GLU A 1 89 ? -5.335 -7.394 13.119 1.00 91.50 89 GLU A O 1
ATOM 722 N N . ARG A 1 90 ? -3.199 -7.595 12.482 1.00 90.12 90 ARG A N 1
ATOM 723 C CA . ARG A 1 90 ? -2.717 -6.681 13.520 1.00 90.12 90 ARG A CA 1
ATOM 724 C C . ARG A 1 90 ? -3.219 -5.264 13.344 1.00 90.12 90 ARG A C 1
ATOM 726 O O . ARG A 1 90 ? -3.536 -4.674 14.364 1.00 90.12 90 ARG A O 1
ATOM 733 N N . TYR A 1 91 ? -3.316 -4.755 12.120 1.00 91.19 91 TYR A N 1
ATOM 734 C CA . TYR A 1 91 ? -3.867 -3.428 11.856 1.00 91.19 91 TYR A CA 1
ATOM 735 C C . TYR A 1 91 ? -5.351 -3.317 12.241 1.00 91.19 91 TYR A C 1
ATOM 737 O O . TYR A 1 91 ? -5.775 -2.298 12.778 1.00 91.19 91 TYR A O 1
ATOM 745 N N . LEU A 1 92 ? -6.131 -4.371 11.990 1.00 90.44 92 LEU A N 1
ATOM 746 C CA . LEU A 1 92 ? -7.570 -4.404 12.270 1.00 90.44 92 LEU A CA 1
ATOM 747 C C . LEU A 1 92 ? -7.911 -4.578 13.760 1.00 90.44 92 LEU A C 1
ATOM 749 O O . LEU A 1 92 ? -9.037 -4.299 14.158 1.00 90.44 92 LEU A O 1
ATOM 753 N N . HIS A 1 93 ? -6.965 -5.053 14.573 1.00 87.19 93 HIS A N 1
ATOM 754 C CA . HIS A 1 93 ? -7.138 -5.292 16.013 1.00 87.19 93 HIS A CA 1
ATOM 755 C C . HIS A 1 93 ? -6.537 -4.194 16.913 1.00 87.19 93 HIS A C 1
ATOM 757 O O . HIS A 1 93 ? -6.378 -4.428 18.113 1.00 87.19 93 HIS A O 1
ATOM 763 N N . GLN A 1 94 ? -6.140 -3.055 16.341 1.00 75.25 94 GLN A N 1
ATOM 764 C CA . GLN A 1 94 ? -5.570 -1.916 17.075 1.00 75.25 94 GLN A CA 1
ATOM 765 C C . GLN A 1 94 ? -6.635 -1.108 17.809 1.00 75.25 94 GLN A C 1
ATOM 767 O O . GLN A 1 94 ? -7.775 -1.040 17.299 1.00 75.25 94 GLN A O 1
#

Mean predicted aligned error: 5.5 Å